Protein AF-A0A0Q7B3R2-F1 (afdb_monomer_lite)

Radius of gyration: 14.18 Å; chains: 1; bounding box: 29×35×34 Å

Structure (mmCIF, N/CA/C/O backbone):
data_AF-A0A0Q7B3R2-F1
#
_entry.id   AF-A0A0Q7B3R2-F1
#
loop_
_atom_site.group_PDB
_atom_site.id
_atom_site.type_symbol
_atom_site.label_atom_id
_atom_site.label_alt_id
_atom_site.label_comp_id
_atom_site.label_asym_id
_atom_site.label_entity_id
_atom_site.label_seq_id
_atom_site.pdbx_PDB_ins_code
_atom_site.Cartn_x
_atom_site.Cartn_y
_atom_site.Cartn_z
_atom_site.occupancy
_atom_site.B_iso_or_equiv
_atom_site.auth_seq_id
_atom_site.auth_comp_id
_atom_site.auth_asym_id
_atom_site.auth_atom_id
_atom_site.pdbx_PDB_model_num
ATOM 1 N N . MET A 1 1 ? -0.251 -16.343 5.837 1.00 58.09 1 MET A N 1
ATOM 2 C CA . MET A 1 1 ? -0.065 -14.942 5.411 1.00 58.09 1 MET A CA 1
ATOM 3 C C . MET A 1 1 ? -1.079 -14.544 4.341 1.00 58.09 1 MET A C 1
ATOM 5 O O . MET A 1 1 ? -2.087 -13.963 4.705 1.00 58.09 1 MET A O 1
ATOM 9 N N . VAL A 1 2 ? -0.902 -14.936 3.071 1.00 62.50 2 VAL A N 1
ATOM 10 C CA . VAL A 1 2 ? -1.794 -14.542 1.955 1.00 62.50 2 VAL A CA 1
ATOM 11 C C . VAL A 1 2 ? -3.266 -14.918 2.194 1.00 62.50 2 VAL A C 1
ATOM 13 O O . VAL A 1 2 ? -4.163 -14.124 1.927 1.00 62.50 2 VAL A O 1
ATOM 16 N N . LYS A 1 3 ? -3.513 -16.084 2.805 1.00 70.25 3 LYS A N 1
ATOM 17 C CA . LYS A 1 3 ? -4.861 -16.526 3.191 1.00 70.25 3 LYS A CA 1
ATOM 18 C C . LYS A 1 3 ? -5.555 -15.573 4.179 1.00 70.25 3 LYS A C 1
ATOM 20 O O . LYS A 1 3 ? -6.733 -15.315 3.996 1.00 70.25 3 LYS A O 1
ATOM 25 N N . LEU A 1 4 ? -4.824 -15.020 5.156 1.00 78.44 4 LEU A N 1
ATOM 26 C CA . LEU A 1 4 ? -5.380 -14.140 6.194 1.00 78.44 4 LEU A CA 1
ATOM 27 C C . LEU A 1 4 ? -5.792 -12.782 5.613 1.00 78.44 4 LEU A C 1
ATOM 29 O O . LEU A 1 4 ? -6.919 -12.346 5.810 1.00 78.44 4 LEU A O 1
ATOM 33 N N . ILE A 1 5 ? -4.919 -12.169 4.807 1.00 80.12 5 ILE A N 1
ATOM 34 C CA . ILE A 1 5 ? -5.247 -10.932 4.079 1.00 80.12 5 ILE A CA 1
ATOM 35 C C . ILE A 1 5 ? -6.429 -11.172 3.124 1.00 80.12 5 ILE A C 1
ATOM 37 O O . ILE A 1 5 ? -7.349 -10.360 3.041 1.00 80.12 5 ILE A O 1
ATOM 41 N N . GLY A 1 6 ? -6.447 -12.322 2.441 1.00 78.50 6 GLY A N 1
ATOM 42 C CA . GLY A 1 6 ? -7.571 -12.724 1.597 1.00 78.50 6 GLY A CA 1
ATOM 43 C C . GLY A 1 6 ? -8.875 -12.973 2.370 1.00 78.50 6 GLY A C 1
ATOM 44 O O . GLY A 1 6 ? -9.948 -12.713 1.829 1.00 78.50 6 GLY A O 1
ATOM 45 N N . ASP A 1 7 ? -8.807 -13.467 3.610 1.00 85.69 7 ASP A N 1
ATOM 46 C CA . ASP A 1 7 ? -9.961 -13.635 4.503 1.00 85.69 7 ASP A CA 1
ATOM 47 C C . ASP A 1 7 ? -10.521 -12.266 4.928 1.00 85.69 7 ASP A C 1
ATOM 49 O O . ASP A 1 7 ? -11.720 -12.042 4.763 1.00 85.69 7 ASP A O 1
ATOM 53 N N . TRP A 1 8 ? -9.675 -11.327 5.374 1.00 88.00 8 TRP A N 1
ATOM 54 C CA . TRP A 1 8 ? -10.103 -9.962 5.725 1.00 88.00 8 TRP A CA 1
ATOM 55 C C . TRP A 1 8 ? -10.771 -9.241 4.553 1.00 88.00 8 TRP A C 1
ATOM 57 O O . TRP A 1 8 ? -11.805 -8.596 4.732 1.00 88.00 8 TRP A O 1
ATOM 67 N N . HIS A 1 9 ? -10.225 -9.394 3.343 1.00 86.31 9 HIS A N 1
ATOM 68 C CA . HIS A 1 9 ? -10.828 -8.815 2.147 1.00 86.31 9 HIS A CA 1
ATOM 69 C C . HIS A 1 9 ? -12.204 -9.418 1.841 1.00 86.31 9 HIS A C 1
ATOM 71 O O . HIS A 1 9 ? -13.163 -8.691 1.597 1.00 86.31 9 HIS A O 1
ATOM 77 N N . ARG A 1 10 ? -12.337 -10.750 1.913 1.00 85.50 10 ARG A N 1
ATOM 78 C CA . ARG A 1 10 ? -13.624 -11.439 1.698 1.00 85.50 10 ARG A CA 1
ATOM 79 C C . ARG A 1 10 ? -14.683 -11.071 2.733 1.00 85.50 10 ARG A C 1
ATOM 81 O O . ARG A 1 10 ? -15.865 -11.086 2.413 1.00 85.50 10 ARG A O 1
ATOM 88 N N . GLN A 1 11 ? -14.266 -10.760 3.955 1.00 87.62 11 GLN A N 1
ATOM 89 C CA . GLN A 1 11 ? -15.143 -10.297 5.029 1.00 87.62 11 GLN A CA 1
ATOM 90 C C . GLN A 1 11 ? -15.526 -8.815 4.891 1.00 87.62 11 GLN A C 1
ATOM 92 O O . GLN A 1 11 ? -16.339 -8.334 5.671 1.00 87.62 11 GLN A O 1
ATOM 97 N N . GLY A 1 12 ? -14.947 -8.087 3.930 1.00 86.31 12 GLY A N 1
ATOM 98 C CA . GLY A 1 12 ? -15.194 -6.659 3.741 1.00 86.31 12 GLY A CA 1
ATOM 99 C C . GLY A 1 12 ? -14.512 -5.758 4.772 1.00 86.31 12 GLY A C 1
ATOM 100 O O . GLY A 1 12 ? -14.778 -4.563 4.771 1.00 86.31 12 GLY A O 1
ATOM 101 N N . ARG A 1 13 ? -13.618 -6.296 5.620 1.00 88.06 13 ARG A N 1
ATOM 102 C CA . ARG A 1 13 ? -12.849 -5.497 6.595 1.00 88.06 13 ARG A CA 1
ATOM 103 C C . ARG A 1 13 ? -11.844 -4.575 5.910 1.00 88.06 13 ARG A C 1
ATOM 105 O O . ARG A 1 13 ? -11.513 -3.517 6.425 1.00 88.06 13 ARG A O 1
ATOM 112 N N . VAL A 1 14 ? -11.329 -4.998 4.753 1.00 90.00 14 VAL A N 1
ATOM 113 C CA . VAL A 1 14 ? -10.333 -4.246 3.982 1.00 90.00 14 VAL A CA 1
ATOM 114 C C . VAL A 1 14 ? -10.575 -4.354 2.490 1.00 90.00 14 VAL A C 1
ATOM 116 O O . VAL A 1 14 ? -11.020 -5.379 1.972 1.00 90.00 14 VAL A O 1
ATOM 119 N N . GLU A 1 15 ? -10.165 -3.322 1.771 1.00 90.94 15 GLU A N 1
ATOM 120 C CA . GLU A 1 15 ? -9.949 -3.385 0.334 1.00 90.94 15 GLU A CA 1
ATOM 121 C C . GLU A 1 15 ? -8.460 -3.625 0.066 1.00 90.94 15 GLU A C 1
ATOM 123 O O . GLU A 1 15 ? -7.616 -2.887 0.570 1.00 90.94 15 GLU A O 1
ATOM 128 N N . VAL A 1 16 ? -8.124 -4.658 -0.713 1.00 90.88 16 VAL A N 1
ATOM 129 C CA . VAL A 1 16 ? -6.729 -4.964 -1.064 1.00 90.88 16 VAL A CA 1
ATOM 130 C C . VAL A 1 16 ? -6.490 -4.618 -2.527 1.00 90.88 16 VAL A C 1
ATOM 132 O O . VAL A 1 16 ? -7.217 -5.075 -3.411 1.00 90.88 16 VAL A O 1
ATOM 135 N N . ARG A 1 17 ? -5.437 -3.835 -2.777 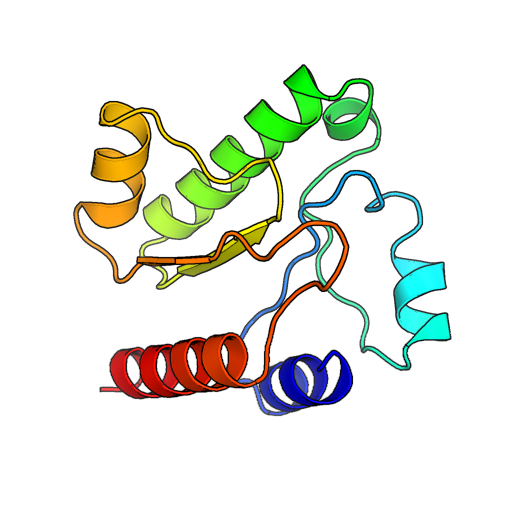1.00 91.88 17 ARG A N 1
ATOM 136 C CA . ARG A 1 17 ? -5.036 -3.380 -4.110 1.00 91.88 17 ARG A CA 1
ATOM 137 C C . ARG A 1 17 ? -3.618 -3.851 -4.441 1.00 91.88 17 ARG A C 1
ATOM 139 O O . ARG A 1 17 ? -2.701 -3.687 -3.640 1.00 91.88 17 ARG A O 1
ATOM 146 N N . TRP A 1 18 ? -3.413 -4.394 -5.637 1.00 91.31 18 TRP A N 1
ATOM 147 C CA . TRP A 1 18 ? -2.092 -4.673 -6.191 1.00 91.31 18 TRP A CA 1
ATOM 148 C C . TRP A 1 18 ? -1.423 -3.376 -6.636 1.00 91.31 18 TRP A C 1
ATOM 150 O O . TRP A 1 18 ? -1.809 -2.801 -7.653 1.00 91.31 18 TRP A O 1
ATOM 160 N N . ALA A 1 19 ? -0.381 -2.975 -5.910 1.00 90.25 19 ALA A N 1
ATOM 161 C CA . ALA A 1 19 ? 0.530 -1.890 -6.268 1.00 90.25 19 ALA A CA 1
ATOM 162 C C . ALA A 1 19 ? 1.963 -2.425 -6.459 1.00 90.25 19 ALA A C 1
ATOM 164 O O . ALA A 1 19 ? 2.908 -1.980 -5.818 1.00 90.25 19 ALA A O 1
ATOM 165 N N . THR A 1 20 ? 2.128 -3.441 -7.310 1.00 84.94 20 THR A N 1
ATOM 166 C CA . THR A 1 20 ? 3.405 -4.149 -7.507 1.00 84.94 20 THR A CA 1
ATOM 167 C C . THR A 1 20 ? 3.839 -4.139 -8.970 1.00 84.94 20 THR A C 1
ATOM 169 O O . THR A 1 20 ? 3.017 -4.035 -9.880 1.00 84.94 20 THR A O 1
ATOM 172 N N . THR A 1 21 ? 5.136 -4.324 -9.217 1.00 87.06 21 THR A N 1
ATOM 173 C CA . THR A 1 21 ? 5.674 -4.554 -10.568 1.00 87.06 21 THR A CA 1
ATOM 174 C C . THR A 1 21 ? 5.089 -5.803 -11.229 1.00 87.06 21 THR A C 1
ATOM 176 O O . THR A 1 21 ? 5.137 -5.947 -12.448 1.00 87.06 21 THR A O 1
ATOM 179 N N . TRP A 1 22 ? 4.468 -6.689 -10.447 1.00 86.38 22 TRP A N 1
ATOM 180 C CA . TRP A 1 22 ? 3.773 -7.878 -10.933 1.00 86.38 22 TRP A CA 1
ATOM 181 C C . TRP A 1 22 ? 2.307 -7.645 -11.314 1.00 86.38 22 TRP A C 1
ATOM 183 O O . TRP A 1 22 ? 1.635 -8.605 -11.684 1.00 86.38 22 TRP A O 1
ATOM 193 N N . CYS A 1 23 ? 1.792 -6.408 -11.272 1.00 86.19 23 CYS A N 1
ATOM 194 C CA . CYS A 1 23 ? 0.417 -6.091 -11.684 1.00 86.19 23 CYS A CA 1
ATOM 195 C C . CYS A 1 23 ? 0.004 -6.712 -13.037 1.00 86.19 23 CYS A C 1
ATOM 197 O O . CYS A 1 23 ? -1.103 -7.258 -13.106 1.00 86.19 23 CYS A O 1
ATOM 199 N N . PRO A 1 24 ? 0.862 -6.740 -14.084 1.00 84.94 24 PRO A N 1
ATOM 200 C CA . PRO A 1 24 ? 0.540 -7.418 -15.344 1.00 84.94 24 PRO A CA 1
ATOM 201 C C . PRO A 1 24 ? 0.263 -8.927 -15.210 1.00 84.94 24 PRO A C 1
ATOM 203 O O . PRO A 1 24 ? -0.474 -9.491 -16.015 1.00 84.94 24 PRO A O 1
ATOM 206 N N . TYR A 1 25 ? 0.809 -9.575 -14.178 1.00 86.69 25 TYR A N 1
ATOM 207 C CA . TYR A 1 25 ? 0.681 -11.010 -13.900 1.00 86.69 25 TYR A CA 1
ATOM 208 C C . TYR A 1 25 ? -0.233 -11.314 -12.705 1.00 86.69 25 TYR A C 1
ATOM 210 O O . TYR A 1 25 ? -0.338 -12.466 -12.285 1.00 86.69 25 TYR A O 1
ATOM 218 N N . ALA A 1 26 ? -0.924 -10.307 -12.159 1.00 88.38 26 ALA A N 1
ATOM 219 C CA . ALA A 1 26 ? -1.709 -10.444 -10.934 1.00 88.38 26 ALA A CA 1
ATOM 220 C C . ALA A 1 26 ? -2.746 -11.577 -10.998 1.00 88.38 26 ALA A C 1
ATOM 222 O O . ALA A 1 26 ? -2.970 -12.242 -9.996 1.00 88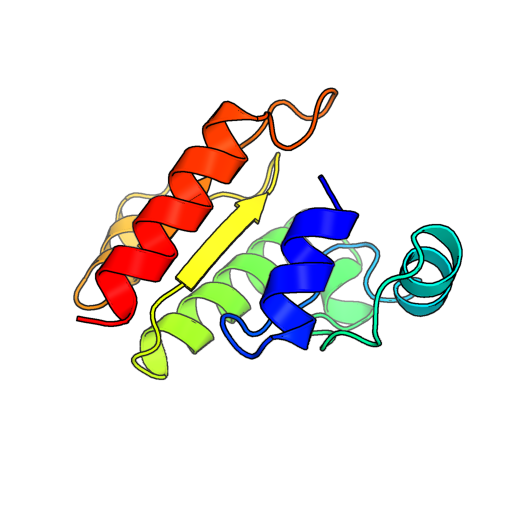.38 26 ALA A O 1
ATOM 223 N N . SER A 1 27 ? -3.331 -11.866 -12.168 1.00 88.94 27 SER A N 1
ATOM 224 C CA . SER A 1 27 ? -4.289 -12.977 -12.317 1.00 88.94 27 SER A CA 1
ATOM 225 C C . SER A 1 27 ? -3.659 -14.353 -12.082 1.00 88.94 27 SER A C 1
ATOM 227 O O . SER A 1 27 ? -4.303 -15.237 -11.523 1.00 88.94 27 SER A O 1
ATOM 229 N N . GLN A 1 28 ? -2.399 -14.540 -12.479 1.00 91.12 28 GLN A N 1
ATOM 230 C CA . GLN A 1 28 ? -1.674 -15.792 -12.263 1.00 91.12 28 GLN A CA 1
ATOM 231 C C . GLN A 1 28 ? -1.332 -15.966 -10.783 1.00 91.12 28 GLN A C 1
ATOM 233 O O . GLN A 1 28 ? -1.483 -17.057 -10.243 1.00 91.12 28 GLN A O 1
ATOM 238 N N . LEU A 1 29 ? -0.927 -14.880 -10.118 1.00 88.44 29 LEU A N 1
ATOM 239 C CA . LEU A 1 29 ? -0.639 -14.872 -8.683 1.00 88.44 29 LEU A CA 1
ATOM 240 C C . LEU A 1 29 ? -1.901 -15.102 -7.847 1.00 88.44 29 LEU A C 1
ATOM 242 O O . LEU A 1 29 ? -1.881 -15.884 -6.899 1.00 88.44 29 LEU A O 1
ATOM 246 N N . GLU A 1 30 ? -3.012 -14.469 -8.230 1.00 90.12 30 GLU A N 1
ATOM 247 C CA . GLU A 1 30 ? -4.316 -14.672 -7.600 1.00 90.12 30 GLU A CA 1
ATOM 248 C C . GLU A 1 30 ? -4.732 -16.146 -7.670 1.00 90.12 30 GLU A C 1
ATOM 250 O O . GLU A 1 30 ? -5.078 -16.737 -6.648 1.00 90.12 30 GLU A O 1
ATOM 255 N N . ALA A 1 31 ? -4.614 -16.766 -8.849 1.00 89.81 31 ALA A N 1
ATOM 256 C CA . ALA A 1 31 ? -4.909 -18.184 -9.035 1.00 89.81 31 ALA A CA 1
ATOM 257 C C . ALA A 1 31 ? -3.956 -19.092 -8.240 1.00 89.81 31 ALA A C 1
ATOM 259 O O . ALA A 1 31 ? -4.410 -20.021 -7.574 1.00 89.81 31 ALA A O 1
ATOM 260 N N . LEU A 1 32 ? -2.649 -18.808 -8.270 1.00 89.50 32 LEU A N 1
ATOM 261 C CA . LEU A 1 32 ? -1.628 -19.595 -7.574 1.00 89.50 32 LEU A CA 1
ATOM 262 C C . LEU A 1 32 ? -1.839 -19.607 -6.055 1.00 89.50 32 LEU A C 1
ATOM 264 O O . LEU A 1 32 ? -1.595 -20.622 -5.404 1.00 89.50 32 LEU A O 1
ATOM 268 N N . TRP A 1 33 ? -2.285 -18.487 -5.485 1.00 85.44 33 TRP A N 1
ATOM 269 C CA . TRP A 1 33 ? -2.455 -18.331 -4.040 1.00 85.44 33 TRP A CA 1
ATOM 270 C C . TRP A 1 33 ? -3.901 -18.446 -3.554 1.00 85.44 33 TRP A C 1
ATOM 272 O O . TRP A 1 33 ? -4.150 -18.290 -2.357 1.00 85.44 33 TRP A O 1
ATOM 282 N N . GLY A 1 34 ? -4.852 -18.731 -4.448 1.00 85.81 34 GLY A N 1
ATOM 283 C CA . GLY A 1 34 ? -6.273 -18.829 -4.105 1.00 85.81 34 GLY A CA 1
ATOM 284 C C . GLY A 1 34 ? -6.855 -17.513 -3.581 1.00 85.81 34 GLY A C 1
ATOM 285 O O . GLY A 1 34 ? -7.703 -17.521 -2.687 1.00 85.81 34 GLY A O 1
ATOM 286 N N . LEU A 1 35 ? -6.368 -16.381 -4.092 1.00 84.19 35 LEU A N 1
ATOM 287 C CA . LEU A 1 35 ? -6.886 -15.059 -3.759 1.00 84.19 35 LEU A CA 1
ATOM 288 C C . LEU A 1 35 ? -8.107 -14.713 -4.622 1.00 84.19 35 LEU A C 1
ATOM 290 O O . LEU A 1 35 ? -8.201 -15.151 -5.771 1.00 84.19 35 LEU A O 1
ATOM 294 N N . PRO A 1 36 ? -9.035 -13.887 -4.104 1.00 85.38 36 PRO A N 1
ATOM 295 C CA . PRO A 1 36 ? -10.036 -13.250 -4.948 1.00 85.38 36 PRO A CA 1
ATOM 296 C C . PRO A 1 36 ? -9.367 -12.301 -5.949 1.00 85.38 36 PRO A C 1
ATOM 298 O O . PRO A 1 36 ? -8.203 -11.929 -5.801 1.00 85.38 36 PRO A O 1
ATOM 301 N N . ARG A 1 37 ? -10.123 -11.875 -6.963 1.00 87.88 37 ARG A N 1
ATOM 302 C CA . ARG A 1 37 ? -9.655 -10.843 -7.889 1.00 87.88 37 ARG A CA 1
ATOM 303 C C . ARG A 1 37 ? -9.514 -9.520 -7.138 1.00 87.88 37 ARG A C 1
ATOM 305 O O . ARG A 1 37 ? -10.514 -8.981 -6.677 1.00 87.88 37 ARG A O 1
ATOM 312 N N . LEU A 1 38 ? -8.293 -9.006 -7.060 1.00 88.69 38 LEU A N 1
ATOM 313 C CA . LEU A 1 38 ? -7.975 -7.749 -6.392 1.00 88.69 38 LEU A CA 1
ATOM 314 C C . LEU A 1 38 ? -7.874 -6.605 -7.407 1.00 88.69 38 LEU A C 1
ATOM 316 O O . LEU A 1 38 ? -7.632 -6.815 -8.603 1.00 88.69 38 LEU A O 1
ATOM 320 N N . GLU A 1 39 ? -8.045 -5.373 -6.943 1.00 90.06 39 GLU A N 1
ATOM 321 C CA . GLU A 1 39 ? -7.848 -4.202 -7.796 1.00 90.06 39 GLU A CA 1
ATOM 322 C C . GLU A 1 39 ? -6.375 -4.089 -8.213 1.00 90.06 39 GLU A C 1
ATOM 324 O O . GLU A 1 39 ? -5.478 -4.388 -7.431 1.00 90.06 39 GLU A O 1
ATOM 329 N N . ARG A 1 40 ? -6.106 -3.673 -9.453 1.00 91.81 40 ARG A N 1
ATOM 330 C CA . ARG A 1 40 ? -4.748 -3.407 -9.953 1.00 91.81 40 ARG A CA 1
ATOM 331 C C . ARG A 1 40 ? -4.595 -1.901 -10.108 1.00 91.81 40 ARG A C 1
ATOM 333 O O . ARG A 1 40 ? -5.336 -1.311 -10.886 1.00 91.81 40 ARG A O 1
ATOM 340 N N . THR A 1 41 ? -3.648 -1.294 -9.400 1.00 91.69 41 THR A N 1
ATOM 341 C CA . THR A 1 41 ? -3.482 0.172 -9.384 1.00 91.69 41 THR A CA 1
ATOM 342 C C . THR A 1 41 ? -2.355 0.668 -10.280 1.00 91.69 41 THR A C 1
ATOM 344 O O . THR A 1 41 ? -2.253 1.869 -10.524 1.00 91.69 41 THR A O 1
ATOM 347 N N . LEU A 1 42 ? -1.523 -0.248 -10.790 1.00 91.06 42 LEU A N 1
ATOM 348 C CA . LEU A 1 42 ? -0.398 0.056 -11.672 1.00 91.06 42 LEU A CA 1
ATOM 349 C C . LEU A 1 42 ? -0.599 -0.570 -13.055 1.00 91.06 42 LEU A C 1
ATOM 351 O O . LEU A 1 42 ? -0.992 -1.734 -13.177 1.00 91.06 42 LEU A O 1
ATOM 355 N N . SER A 1 43 ? -0.293 0.204 -14.093 1.00 87.44 43 SER A N 1
ATOM 356 C CA . SER A 1 43 ? -0.263 -0.240 -15.487 1.00 87.44 43 SER A CA 1
ATOM 357 C C . SER A 1 43 ? 1.100 -0.826 -15.874 1.00 87.44 43 SER A C 1
ATOM 359 O O . SER A 1 43 ? 2.082 -0.692 -15.148 1.00 87.44 43 SER A O 1
ATOM 361 N N . ALA A 1 44 ? 1.192 -1.431 -17.063 1.00 85.19 44 ALA A N 1
ATOM 362 C CA . ALA A 1 44 ? 2.471 -1.883 -17.619 1.00 85.19 44 ALA A CA 1
ATOM 363 C C . ALA A 1 44 ? 3.485 -0.733 -17.791 1.00 85.19 44 ALA A C 1
ATOM 365 O O . ALA A 1 44 ? 4.682 -0.945 -17.624 1.00 85.19 44 ALA A O 1
ATOM 366 N N . ALA A 1 45 ? 3.009 0.481 -18.092 1.00 86.19 45 ALA A N 1
ATOM 367 C CA . ALA A 1 45 ? 3.861 1.660 -18.220 1.00 86.19 45 ALA A CA 1
ATOM 368 C C . ALA A 1 45 ? 4.399 2.126 -16.859 1.00 86.19 45 ALA A C 1
ATOM 370 O O . ALA A 1 45 ? 5.567 2.491 -16.762 1.00 86.19 45 ALA A O 1
ATOM 371 N N . ASP A 1 46 ? 3.578 2.049 -15.806 1.00 88.75 46 ASP A N 1
ATOM 372 C CA . ASP A 1 46 ? 3.994 2.396 -14.441 1.00 88.75 46 ASP A CA 1
ATOM 373 C C . ASP A 1 46 ? 5.106 1.476 -13.922 1.00 88.75 46 ASP A C 1
ATOM 375 O O . ASP A 1 46 ? 5.872 1.878 -13.057 1.00 88.75 46 ASP A O 1
ATOM 379 N N . VAL A 1 47 ? 5.200 0.244 -14.432 1.00 88.12 47 VAL A N 1
ATOM 380 C CA . VAL A 1 47 ? 6.153 -0.771 -13.951 1.00 88.12 47 VAL A CA 1
ATOM 381 C C . VAL A 1 47 ? 7.302 -1.033 -14.927 1.00 88.12 47 VAL A C 1
ATOM 383 O O . VAL A 1 47 ? 8.020 -2.022 -14.784 1.00 88.12 47 VAL A O 1
ATOM 386 N N . ALA A 1 48 ? 7.487 -0.157 -15.919 1.00 87.25 48 ALA A N 1
ATOM 387 C CA . ALA A 1 48 ? 8.516 -0.310 -16.945 1.00 87.25 48 ALA A CA 1
ATOM 388 C C . ALA A 1 48 ? 9.943 -0.253 -16.368 1.00 87.25 48 ALA A C 1
ATOM 390 O O . ALA A 1 48 ? 10.845 -0.921 -16.872 1.00 87.25 48 ALA A O 1
ATOM 391 N N . THR A 1 49 ? 10.154 0.526 -15.303 1.00 88.69 49 THR A N 1
ATOM 392 C CA . THR A 1 49 ? 11.425 0.617 -14.572 1.00 88.69 49 THR A CA 1
ATOM 393 C C . THR A 1 49 ? 11.181 0.613 -13.065 1.00 88.69 49 THR A C 1
ATOM 395 O O . THR A 1 49 ? 10.079 0.894 -12.600 1.00 88.69 49 THR A O 1
ATOM 398 N N . ARG A 1 50 ? 12.224 0.339 -12.269 1.00 85.69 50 ARG A N 1
ATOM 399 C CA . ARG A 1 50 ? 12.121 0.417 -10.802 1.00 85.69 50 ARG A CA 1
ATOM 400 C C . ARG A 1 50 ? 11.749 1.823 -10.328 1.00 85.69 50 ARG A C 1
ATOM 402 O O . ARG A 1 50 ? 10.896 1.963 -9.466 1.00 85.69 50 ARG A O 1
ATOM 409 N N . GLU A 1 51 ? 12.353 2.849 -10.919 1.00 87.06 51 GLU A N 1
ATOM 410 C CA . GLU A 1 51 ? 12.095 4.249 -10.568 1.00 87.06 51 GLU A CA 1
ATOM 411 C C . GLU A 1 51 ? 10.643 4.655 -10.854 1.00 87.06 51 GLU A C 1
ATOM 413 O O . GLU A 1 51 ? 9.967 5.202 -9.982 1.00 87.06 51 GLU A O 1
ATOM 418 N N . THR A 1 52 ? 10.137 4.319 -12.045 1.00 90.31 52 THR A N 1
ATOM 419 C CA . THR A 1 52 ? 8.738 4.590 -12.411 1.00 90.31 52 THR A CA 1
ATOM 420 C C . THR A 1 52 ? 7.768 3.817 -11.521 1.00 90.31 52 THR A C 1
ATOM 422 O O . THR A 1 52 ? 6.783 4.397 -11.063 1.00 90.31 52 THR A O 1
ATOM 425 N N . ALA A 1 53 ? 8.098 2.571 -11.163 1.00 89.62 53 ALA A N 1
ATOM 426 C CA . ALA A 1 53 ? 7.294 1.767 -10.251 1.00 89.62 53 ALA A CA 1
ATOM 427 C C . ALA A 1 53 ? 7.238 2.376 -8.846 1.00 89.62 53 ALA A C 1
ATOM 429 O O . ALA A 1 53 ? 6.152 2.508 -8.287 1.00 89.62 53 ALA A O 1
ATOM 430 N N . THR A 1 54 ? 8.376 2.788 -8.279 1.00 90.94 54 THR A N 1
ATOM 431 C CA . THR A 1 54 ? 8.424 3.433 -6.959 1.00 90.94 54 THR A CA 1
ATOM 432 C C . THR A 1 54 ? 7.614 4.728 -6.950 1.00 90.94 54 THR A C 1
ATOM 434 O O . THR A 1 54 ? 6.774 4.920 -6.069 1.00 90.94 54 THR A O 1
ATOM 437 N N . ALA A 1 55 ? 7.791 5.586 -7.959 1.00 91.19 55 ALA A N 1
ATOM 438 C CA . ALA A 1 55 ? 7.018 6.819 -8.082 1.00 91.19 55 ALA A CA 1
ATOM 439 C C . ALA A 1 55 ? 5.508 6.543 -8.205 1.00 91.19 55 ALA A C 1
ATOM 441 O O . ALA A 1 55 ? 4.688 7.221 -7.580 1.00 91.19 55 ALA A O 1
ATOM 442 N N . ALA A 1 56 ? 5.125 5.516 -8.967 1.00 93.00 56 ALA A N 1
ATOM 443 C CA . ALA A 1 56 ? 3.730 5.139 -9.134 1.00 93.00 56 ALA A CA 1
ATOM 444 C C . ALA A 1 56 ? 3.118 4.555 -7.847 1.00 93.00 56 ALA A C 1
ATOM 446 O O . ALA A 1 56 ? 1.991 4.914 -7.507 1.00 93.00 56 ALA A O 1
ATOM 447 N N . LYS A 1 57 ? 3.858 3.738 -7.084 1.00 94.19 57 LYS A N 1
ATOM 448 C CA . LYS A 1 57 ? 3.429 3.241 -5.763 1.00 94.19 57 LYS A CA 1
ATOM 449 C C . LYS A 1 57 ? 3.143 4.397 -4.796 1.00 94.19 57 LYS A C 1
ATOM 451 O O . LYS A 1 57 ? 2.066 4.443 -4.205 1.00 94.19 57 LYS A O 1
ATOM 456 N N . VAL A 1 58 ? 4.049 5.379 -4.709 1.00 94.25 58 VAL A N 1
ATOM 457 C CA . VAL A 1 58 ? 3.849 6.592 -3.892 1.00 94.25 58 VAL A CA 1
ATOM 458 C C . VAL A 1 58 ? 2.614 7.371 -4.351 1.00 94.25 58 VAL A C 1
ATOM 460 O O . VAL A 1 58 ? 1.802 7.784 -3.525 1.00 94.25 58 VAL A O 1
ATOM 463 N N . ARG A 1 59 ? 2.431 7.552 -5.666 1.00 94.38 59 ARG A N 1
ATOM 464 C CA . ARG A 1 59 ? 1.258 8.238 -6.232 1.00 94.38 59 ARG A CA 1
ATOM 465 C C . ARG A 1 59 ? -0.053 7.551 -5.841 1.00 94.38 59 ARG A C 1
ATOM 467 O O . ARG A 1 59 ? -1.002 8.240 -5.481 1.00 94.38 59 ARG A O 1
ATOM 474 N N . VAL A 1 60 ? -0.104 6.219 -5.892 1.00 93.75 60 VAL A N 1
ATOM 475 C CA . VAL A 1 60 ? -1.274 5.434 -5.467 1.00 93.75 60 VAL A CA 1
ATOM 476 C C . VAL A 1 60 ? -1.536 5.614 -3.973 1.00 93.75 60 VAL A C 1
ATOM 478 O O . VAL A 1 60 ? -2.668 5.888 -3.587 1.00 93.75 60 VAL A O 1
ATOM 481 N N . ALA A 1 61 ? -0.498 5.520 -3.141 1.00 93.69 61 ALA A N 1
ATOM 482 C CA . ALA A 1 61 ? -0.615 5.699 -1.697 1.00 93.69 61 ALA A CA 1
ATOM 483 C C . ALA A 1 61 ? -1.153 7.093 -1.324 1.00 93.69 61 ALA A C 1
ATOM 485 O O . ALA A 1 61 ? -2.082 7.226 -0.528 1.00 93.69 61 ALA A O 1
ATOM 486 N N . LEU A 1 62 ? -0.622 8.142 -1.958 1.00 92.88 62 LEU A N 1
ATOM 487 C CA . LEU A 1 62 ? -1.088 9.514 -1.757 1.00 92.88 62 LEU A CA 1
ATOM 488 C C . LEU A 1 62 ? -2.536 9.718 -2.222 1.00 92.88 62 LEU A C 1
ATOM 490 O O . LEU A 1 62 ? -3.257 10.487 -1.593 1.00 92.88 62 LEU A O 1
ATOM 494 N N . ALA A 1 63 ? -2.971 9.042 -3.289 1.00 92.44 63 ALA A N 1
ATOM 495 C CA . ALA A 1 63 ? -4.358 9.109 -3.747 1.00 92.44 63 ALA A CA 1
ATOM 496 C C . ALA A 1 63 ? -5.328 8.514 -2.712 1.00 92.44 63 ALA A C 1
ATOM 498 O O . ALA A 1 63 ? -6.332 9.147 -2.403 1.00 92.44 63 ALA A O 1
ATOM 499 N N . VAL A 1 64 ? -4.992 7.368 -2.103 1.00 91.81 64 VAL A N 1
ATOM 500 C CA . VAL A 1 64 ? -5.811 6.749 -1.039 1.00 91.81 64 VAL A CA 1
ATOM 501 C C . VAL A 1 64 ? -5.941 7.673 0.175 1.00 91.81 64 VAL A C 1
ATOM 503 O O . VAL A 1 64 ? -7.037 7.864 0.701 1.00 91.81 64 VAL A O 1
ATOM 506 N N . VAL A 1 65 ? -4.839 8.296 0.598 1.00 91.19 65 VAL A N 1
ATOM 507 C CA . VAL A 1 65 ? -4.867 9.258 1.710 1.00 91.19 65 VAL A CA 1
ATOM 508 C C . VAL A 1 65 ? -5.687 10.501 1.345 1.00 91.19 65 VAL A C 1
ATOM 510 O O . VAL A 1 65 ? -6.455 10.990 2.171 1.00 91.19 65 VAL A O 1
ATOM 513 N N . ALA A 1 66 ? -5.583 10.991 0.105 1.00 90.75 66 ALA A N 1
ATOM 514 C CA . ALA A 1 66 ? -6.370 12.128 -0.379 1.00 90.75 66 ALA A CA 1
ATOM 515 C C . ALA A 1 66 ? -7.879 11.829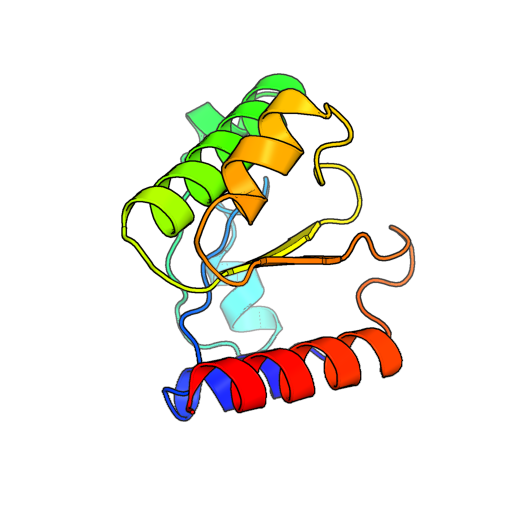 -0.473 1.00 90.75 66 ALA A C 1
ATOM 517 O O . ALA A 1 66 ? -8.686 12.744 -0.325 1.00 90.75 66 ALA A O 1
ATOM 518 N N . GLU A 1 67 ? -8.268 10.565 -0.662 1.00 91.25 67 GLU A N 1
ATOM 519 C CA . GLU A 1 67 ? -9.659 10.097 -0.554 1.00 91.25 67 GLU A CA 1
ATOM 520 C C . GLU A 1 67 ? -10.174 10.078 0.900 1.00 91.25 67 GLU A C 1
ATOM 522 O O . GLU A 1 67 ? -11.351 9.803 1.130 1.00 91.25 67 GLU A O 1
ATOM 527 N N . GLY A 1 68 ? -9.319 10.361 1.891 1.00 90.25 68 GLY A N 1
ATOM 528 C CA . GLY A 1 68 ? -9.682 10.357 3.308 1.00 90.25 68 GLY A CA 1
ATOM 529 C C . GLY A 1 68 ? -9.791 8.955 3.907 1.00 90.25 68 GLY A C 1
ATOM 530 O O . GLY A 1 68 ? -10.497 8.765 4.895 1.00 90.25 68 GLY A O 1
ATOM 531 N N . ARG A 1 69 ? -9.131 7.956 3.308 1.00 90.25 69 ARG A N 1
ATOM 532 C CA . ARG A 1 69 ? -9.236 6.548 3.711 1.00 90.25 69 ARG A CA 1
ATOM 533 C C . ARG A 1 69 ? -7.993 6.081 4.454 1.00 90.25 69 ARG A C 1
ATOM 535 O O . ARG A 1 69 ? -6.876 6.281 3.975 1.00 90.25 69 ARG A O 1
ATOM 542 N N . ALA A 1 70 ? -8.193 5.420 5.595 1.00 92.88 70 ALA A N 1
ATOM 543 C CA . ALA A 1 70 ? -7.112 4.760 6.317 1.00 92.88 70 ALA A CA 1
ATOM 544 C C . ALA A 1 70 ? -6.375 3.772 5.404 1.00 92.88 70 ALA A C 1
ATOM 546 O O . ALA A 1 70 ? -6.997 3.067 4.605 1.00 92.88 70 ALA A O 1
ATOM 547 N N . MET A 1 71 ? -5.047 3.734 5.507 1.00 94.31 71 MET A N 1
ATOM 548 C CA . MET A 1 71 ? -4.214 2.963 4.588 1.00 94.31 71 MET A CA 1
ATOM 549 C C . MET A 1 71 ? -3.169 2.137 5.331 1.00 94.31 71 MET A C 1
ATOM 551 O O . MET A 1 71 ? -2.451 2.637 6.190 1.00 94.31 71 MET A O 1
ATOM 555 N N . CYS A 1 72 ? -3.021 0.879 4.924 1.00 94.50 72 CYS A N 1
ATOM 556 C CA . CYS A 1 72 ? -1.840 0.082 5.219 1.00 94.50 72 CYS A CA 1
ATOM 557 C C . CYS A 1 72 ? -1.058 -0.139 3.921 1.00 94.50 72 CYS A C 1
ATOM 559 O O . CYS A 1 72 ? -1.585 -0.727 2.977 1.00 94.50 72 CYS A O 1
ATOM 561 N N . TRP A 1 73 ? 0.200 0.298 3.876 1.00 94.94 73 TRP A N 1
ATOM 562 C CA . TRP A 1 73 ? 1.106 0.034 2.763 1.00 94.94 73 TRP A CA 1
ATOM 563 C C . TRP A 1 73 ? 2.232 -0.889 3.221 1.00 94.94 73 TRP A C 1
ATOM 565 O O . TRP A 1 73 ? 3.009 -0.561 4.119 1.00 94.94 73 TRP A O 1
ATOM 575 N N . THR A 1 74 ? 2.310 -2.056 2.583 1.00 93.81 74 THR A N 1
ATOM 576 C CA . THR A 1 74 ? 3.432 -2.979 2.719 1.00 93.81 74 T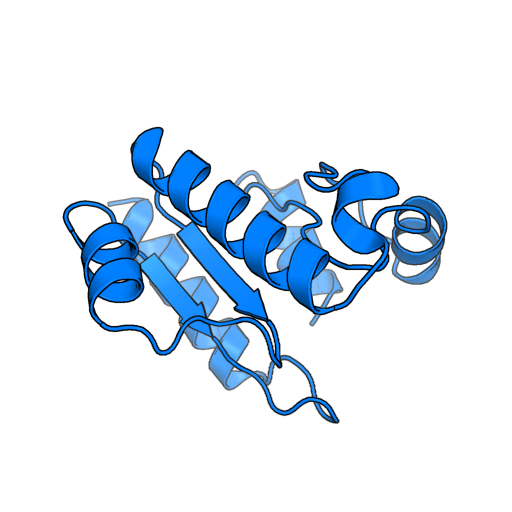HR A CA 1
ATOM 577 C C . THR A 1 74 ? 4.220 -3.077 1.423 1.00 93.81 74 THR A C 1
ATOM 579 O O . THR A 1 74 ? 3.639 -3.273 0.356 1.00 93.81 74 THR A O 1
ATOM 582 N N . ASP A 1 75 ? 5.536 -2.923 1.528 1.00 92.12 75 ASP A N 1
ATOM 583 C CA . ASP A 1 75 ? 6.470 -3.066 0.416 1.00 92.12 75 ASP A CA 1
ATOM 584 C C . ASP A 1 75 ? 7.884 -3.249 0.970 1.00 92.12 75 ASP A C 1
ATOM 586 O O . ASP A 1 75 ? 8.253 -2.572 1.923 1.00 92.12 75 ASP A O 1
ATOM 590 N N . ASP A 1 76 ? 8.670 -4.172 0.435 1.00 88.44 76 ASP A N 1
ATOM 591 C CA . ASP A 1 76 ? 10.006 -4.460 0.961 1.00 88.44 76 ASP A CA 1
ATOM 592 C C . ASP A 1 76 ? 11.043 -3.395 0.581 1.00 88.44 76 ASP A C 1
ATOM 594 O O . ASP A 1 76 ? 12.059 -3.264 1.268 1.00 88.44 76 ASP A O 1
ATOM 598 N N . ASP A 1 77 ? 10.798 -2.625 -0.484 1.00 88.06 77 ASP A N 1
ATOM 599 C CA . ASP A 1 77 ? 11.799 -1.715 -1.041 1.00 88.06 77 ASP A CA 1
ATOM 600 C C . ASP A 1 77 ? 11.298 -0.313 -1.413 1.00 88.06 77 ASP A C 1
ATOM 602 O O . ASP A 1 77 ? 12.118 0.588 -1.592 1.00 88.06 77 ASP A O 1
ATOM 606 N N . ALA A 1 78 ? 9.984 -0.106 -1.520 1.00 87.88 78 ALA A N 1
ATOM 607 C CA . ALA A 1 78 ? 9.410 1.152 -1.998 1.00 87.88 78 ALA A CA 1
ATOM 608 C C . ALA A 1 78 ? 8.726 2.001 -0.918 1.00 87.88 78 ALA A C 1
ATOM 610 O O . ALA A 1 78 ? 8.168 3.050 -1.249 1.00 87.88 78 ALA A O 1
ATOM 611 N N . ILE A 1 79 ? 8.766 1.589 0.355 1.00 90.50 79 ILE A N 1
ATOM 612 C CA . ILE A 1 79 ? 8.282 2.431 1.458 1.00 90.50 79 ILE A CA 1
ATOM 613 C C . ILE A 1 79 ? 9.142 3.706 1.522 1.00 90.50 79 ILE A C 1
ATOM 615 O O . ILE A 1 79 ? 10.368 3.611 1.620 1.00 90.50 79 ILE A O 1
ATOM 619 N N . PRO A 1 80 ? 8.535 4.906 1.453 1.00 90.25 80 PRO A N 1
ATOM 620 C CA . PRO A 1 80 ? 9.278 6.150 1.343 1.00 90.25 80 PRO A CA 1
ATOM 621 C C . PRO A 1 80 ? 10.032 6.463 2.634 1.00 90.25 80 PRO A C 1
ATOM 623 O O . PRO A 1 80 ? 9.504 6.318 3.734 1.00 90.25 80 PRO A O 1
ATOM 626 N N . THR A 1 81 ? 11.255 6.967 2.486 1.00 89.44 81 THR A N 1
ATOM 627 C CA . THR A 1 81 ? 12.061 7.518 3.588 1.00 89.44 81 THR A CA 1
ATOM 628 C C . THR A 1 81 ? 12.120 9.044 3.566 1.00 89.44 81 THR A C 1
ATOM 630 O O . THR A 1 81 ? 12.684 9.647 4.474 1.00 89.44 81 THR A O 1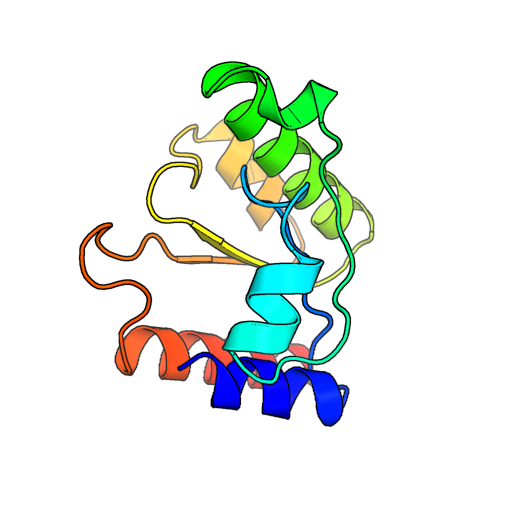
ATOM 633 N N . ASP A 1 82 ? 11.574 9.670 2.520 1.00 91.56 82 ASP A N 1
ATOM 634 C CA . ASP A 1 82 ? 11.500 11.123 2.384 1.00 91.56 82 ASP A CA 1
ATOM 635 C C . ASP A 1 82 ? 10.533 11.703 3.438 1.00 91.56 82 ASP A C 1
ATOM 637 O O . ASP A 1 82 ? 9.344 11.354 3.426 1.00 91.56 82 ASP A O 1
ATOM 641 N N . PRO A 1 83 ? 11.004 12.589 4.339 1.00 91.00 83 PRO A N 1
ATOM 642 C CA . PRO A 1 83 ? 10.168 13.199 5.369 1.00 91.00 83 PRO A CA 1
ATOM 643 C C . PRO A 1 83 ? 8.957 13.965 4.824 1.00 91.00 83 PRO A C 1
ATOM 645 O O . PRO A 1 83 ? 7.919 13.998 5.487 1.00 91.00 83 PRO A O 1
ATOM 648 N N . GLU A 1 84 ? 9.052 14.574 3.639 1.00 92.81 84 GLU A N 1
ATOM 649 C CA . GLU A 1 84 ? 7.941 15.313 3.034 1.00 92.81 84 GLU A CA 1
ATOM 650 C C . GLU A 1 84 ? 6.824 14.354 2.607 1.00 92.81 84 GLU A C 1
ATOM 652 O O . GLU A 1 84 ? 5.647 14.577 2.905 1.00 92.81 84 GLU A O 1
ATOM 657 N N . ILE A 1 85 ? 7.188 13.237 1.974 1.00 92.00 85 ILE A N 1
ATOM 658 C CA . ILE A 1 85 ? 6.231 12.203 1.563 1.00 92.00 85 ILE A CA 1
ATOM 659 C C . ILE A 1 85 ?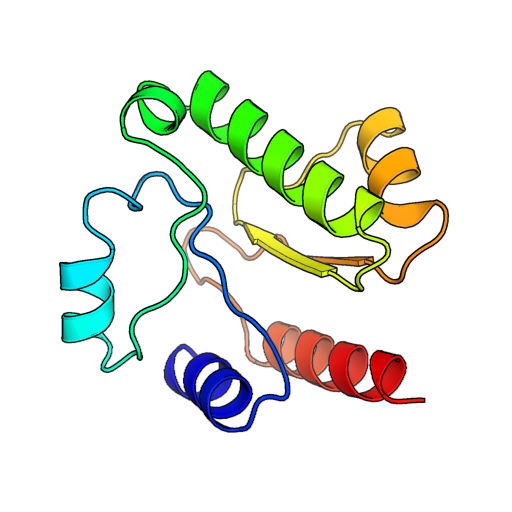 5.598 11.551 2.794 1.00 92.00 85 ILE A C 1
ATOM 661 O O . ILE A 1 85 ? 4.377 11.397 2.841 1.00 92.00 85 ILE A O 1
ATOM 665 N N . LEU A 1 86 ? 6.401 11.211 3.806 1.00 91.94 86 LEU A N 1
ATOM 666 C CA . LEU A 1 86 ? 5.907 10.641 5.062 1.00 91.94 86 LEU A CA 1
ATOM 667 C C . LEU A 1 86 ? 4.921 11.581 5.759 1.00 91.94 86 LEU A C 1
ATOM 669 O O . LEU A 1 86 ? 3.831 11.152 6.136 1.00 91.94 86 LEU A O 1
ATOM 673 N N . SER A 1 87 ? 5.255 12.872 5.841 1.00 91.56 87 SER A N 1
ATOM 674 C CA . SER A 1 87 ? 4.373 13.889 6.420 1.00 91.56 87 SER A CA 1
ATOM 675 C C . SER A 1 87 ? 3.043 13.955 5.678 1.00 91.56 87 SER A C 1
ATOM 677 O O . SER A 1 87 ? 1.992 13.987 6.308 1.00 91.56 87 SER A O 1
ATOM 679 N N . ARG A 1 88 ? 3.062 13.909 4.340 1.00 90.88 88 ARG A N 1
ATOM 680 C CA . ARG A 1 88 ? 1.839 13.905 3.524 1.00 90.88 88 ARG A CA 1
ATOM 681 C C . ARG A 1 88 ? 0.994 12.648 3.725 1.00 90.88 88 ARG A C 1
ATOM 683 O O . ARG A 1 88 ? -0.226 12.754 3.764 1.00 90.88 88 ARG A O 1
ATOM 690 N N . LEU A 1 89 ? 1.621 11.481 3.862 1.00 90.62 89 LEU A N 1
ATOM 691 C CA . LEU A 1 89 ? 0.918 10.215 4.094 1.00 90.62 89 LEU A CA 1
ATOM 692 C C . LEU A 1 89 ? 0.285 10.137 5.489 1.00 90.62 89 LEU A C 1
ATOM 694 O O . LEU A 1 89 ? -0.730 9.468 5.652 1.00 90.62 89 LEU A O 1
ATOM 698 N N . GLN A 1 90 ? 0.878 10.802 6.482 1.00 87.62 90 GLN A N 1
ATOM 699 C CA . GLN A 1 90 ? 0.485 10.713 7.894 1.00 87.62 90 GLN A CA 1
ATOM 700 C C . GLN A 1 90 ? -0.235 11.969 8.412 1.00 87.62 90 GLN A C 1
ATOM 702 O O . GLN A 1 90 ? -0.541 12.054 9.598 1.00 87.62 90 GLN A O 1
ATOM 707 N N . ALA A 1 91 ? -0.512 12.950 7.547 1.00 80.94 91 ALA A N 1
ATOM 708 C CA . ALA A 1 91 ? -0.974 14.277 7.958 1.00 80.94 91 ALA A CA 1
ATOM 709 C C . ALA A 1 91 ? -2.338 14.290 8.664 1.00 80.94 91 ALA A C 1
ATOM 711 O O . ALA A 1 91 ? -2.585 15.155 9.503 1.00 80.94 91 ALA A O 1
ATOM 712 N N . SER A 1 92 ? -3.272 13.418 8.274 1.00 75.94 92 SER A N 1
ATOM 713 C CA . SER A 1 92 ? -4.669 13.538 8.736 1.00 75.94 92 SER A CA 1
ATOM 714 C C . SER A 1 92 ? -5.434 12.226 8.831 1.00 75.94 92 SER A C 1
ATOM 716 O O . SER A 1 92 ? -6.529 12.207 9.381 1.00 75.94 92 SER A O 1
ATOM 718 N N . ILE A 1 93 ? -4.878 11.141 8.300 1.00 88.06 93 ILE A N 1
ATOM 719 C CA . ILE A 1 93 ? -5.555 9.856 8.179 1.00 88.06 93 ILE A CA 1
ATOM 720 C C . ILE A 1 93 ? -4.633 8.768 8.739 1.00 88.06 93 ILE A C 1
ATOM 722 O O . ILE A 1 93 ? -3.423 8.830 8.494 1.00 88.06 93 ILE A O 1
ATOM 726 N N . PRO A 1 94 ? -5.159 7.776 9.483 1.00 91.62 94 PRO A N 1
ATOM 727 C CA . PRO A 1 94 ? -4.360 6.659 9.966 1.00 91.62 94 PRO A CA 1
ATOM 728 C C . PRO A 1 94 ? -3.631 5.950 8.820 1.00 91.62 94 PRO A C 1
ATOM 730 O O . PRO A 1 94 ? -4.237 5.544 7.826 1.00 91.62 94 PRO A O 1
ATOM 733 N N . CYS A 1 95 ? -2.315 5.806 8.968 1.00 93.94 95 CYS A N 1
ATOM 734 C CA . CYS A 1 95 ? -1.456 5.246 7.937 1.00 93.94 95 CYS A CA 1
ATOM 735 C C . CYS A 1 95 ? -0.412 4.313 8.562 1.00 93.94 95 CYS A C 1
ATOM 737 O O . CYS A 1 95 ? 0.411 4.745 9.374 1.00 93.94 95 CYS A O 1
ATOM 739 N N . LEU A 1 96 ? -0.447 3.032 8.193 1.00 94.75 96 LEU A N 1
ATOM 740 C CA . LEU A 1 96 ? 0.506 2.014 8.631 1.00 94.75 96 LEU A CA 1
ATOM 741 C C . LEU A 1 96 ? 1.463 1.670 7.486 1.00 94.75 96 LEU A C 1
ATOM 743 O O . LEU A 1 96 ? 1.040 1.188 6.438 1.00 94.75 96 LEU A O 1
ATOM 747 N N . LEU A 1 97 ? 2.760 1.891 7.699 1.00 95.00 97 LEU A N 1
ATOM 748 C CA . LEU A 1 97 ? 3.815 1.559 6.739 1.00 95.00 97 LEU A CA 1
ATOM 749 C C . LEU A 1 97 ? 4.629 0.372 7.264 1.00 95.00 97 LEU A C 1
ATOM 751 O O . LEU A 1 97 ? 5.140 0.417 8.388 1.00 95.00 97 LEU A O 1
ATOM 755 N N . ILE A 1 98 ? 4.748 -0.689 6.465 1.00 94.50 98 ILE A N 1
ATOM 756 C CA . ILE A 1 98 ? 5.486 -1.906 6.827 1.00 94.50 98 ILE A CA 1
ATOM 757 C C . ILE A 1 98 ? 6.472 -2.256 5.716 1.00 94.50 98 ILE A C 1
ATOM 759 O O . ILE A 1 98 ? 6.066 -2.598 4.607 1.00 94.50 98 ILE A O 1
ATOM 763 N N . ALA A 1 99 ? 7.763 -2.229 6.046 1.00 94.38 99 ALA A N 1
ATOM 764 C CA . ALA A 1 99 ? 8.841 -2.667 5.167 1.00 94.38 99 ALA A CA 1
ATOM 765 C C . ALA A 1 99 ? 9.385 -4.032 5.623 1.00 94.38 99 ALA A C 1
ATOM 767 O O . ALA A 1 99 ? 10.316 -4.074 6.434 1.00 94.38 99 ALA A O 1
ATOM 768 N N . PRO A 1 100 ? 8.784 -5.158 5.191 1.00 91.31 100 PRO A N 1
ATOM 769 C CA . PRO A 1 100 ? 9.282 -6.472 5.566 1.00 91.31 100 PRO A CA 1
ATOM 770 C C . PRO A 1 100 ? 10.642 -6.760 4.909 1.00 91.31 100 PRO A C 1
ATOM 772 O O . PRO A 1 100 ? 10.929 -6.245 3.828 1.00 91.31 100 PRO A O 1
ATOM 775 N N . PRO A 1 101 ? 11.475 -7.647 5.484 1.00 90.19 101 PRO A N 1
ATOM 776 C CA . PRO A 1 101 ? 12.686 -8.105 4.812 1.00 90.19 101 PRO A CA 1
ATOM 777 C C . PRO A 1 101 ? 12.352 -8.786 3.476 1.00 90.19 101 PRO A C 1
ATOM 779 O O . PRO A 1 101 ? 11.547 -9.722 3.441 1.00 90.19 101 PRO A O 1
ATOM 782 N N . ALA A 1 102 ? 13.030 -8.382 2.397 1.00 86.19 102 ALA A N 1
ATOM 783 C CA . ALA A 1 102 ? 12.786 -8.859 1.028 1.00 86.19 102 ALA A CA 1
ATOM 784 C C . ALA A 1 102 ? 12.802 -10.395 0.871 1.00 86.19 102 ALA A C 1
ATOM 786 O O . ALA A 1 102 ? 12.121 -10.963 0.023 1.00 86.19 102 ALA A O 1
ATOM 787 N N . ASN A 1 103 ? 13.562 -11.101 1.713 1.00 88.81 103 ASN A N 1
ATOM 788 C CA . ASN A 1 103 ? 13.679 -12.561 1.682 1.00 88.81 103 ASN A CA 1
ATOM 789 C C . ASN A 1 103 ? 12.678 -13.307 2.582 1.00 88.81 103 ASN A C 1
ATOM 791 O O . ASN A 1 103 ? 12.727 -14.535 2.644 1.00 88.81 103 ASN A O 1
ATOM 795 N N . ARG A 1 104 ? 11.822 -12.595 3.322 1.00 85.75 104 ARG A N 1
ATOM 796 C CA . ARG A 1 104 ? 10.888 -13.187 4.296 1.00 85.75 104 ARG A CA 1
ATOM 797 C C . ARG A 1 104 ? 9.441 -12.757 4.080 1.00 85.75 104 ARG A C 1
ATOM 799 O O . ARG A 1 104 ? 8.548 -13.542 4.387 1.00 85.75 104 ARG A O 1
ATOM 806 N N . GLY A 1 105 ? 9.210 -11.564 3.531 1.00 87.56 105 GLY A N 1
ATOM 807 C CA . GLY A 1 105 ? 7.870 -10.984 3.470 1.00 87.56 105 GLY A CA 1
ATOM 808 C C . GLY A 1 105 ? 7.321 -10.675 4.868 1.00 87.56 105 GLY A C 1
ATOM 809 O O . GLY A 1 105 ? 8.082 -10.612 5.837 1.00 87.56 105 GLY A O 1
ATOM 810 N N . LEU A 1 106 ? 6.006 -10.457 4.969 1.00 90.81 106 LEU A N 1
ATOM 811 C CA . LEU A 1 106 ? 5.361 -10.118 6.241 1.00 90.81 106 LEU A CA 1
ATOM 812 C C . LEU A 1 106 ? 5.506 -11.255 7.257 1.00 90.81 106 LEU A C 1
ATOM 814 O O . LEU A 1 106 ? 5.166 -12.413 6.994 1.00 90.81 106 LEU A O 1
ATOM 818 N N . SER A 1 107 ? 5.973 -10.900 8.446 1.00 92.12 107 SER A N 1
ATOM 819 C CA . SER A 1 107 ? 6.034 -11.794 9.596 1.00 92.12 107 SER A CA 1
ATOM 820 C C . SER A 1 107 ? 4.666 -11.907 10.293 1.00 92.12 107 SER A C 1
ATOM 822 O O . SER A 1 107 ? 3.777 -11.089 10.047 1.00 92.12 107 SER A O 1
ATOM 824 N N . PRO A 1 108 ? 4.467 -12.889 11.192 1.00 92.00 108 PRO A N 1
ATOM 825 C CA . PRO A 1 108 ? 3.280 -12.927 12.049 1.00 92.00 108 PRO A CA 1
ATOM 826 C C . PRO A 1 108 ? 3.068 -11.633 12.848 1.00 92.00 108 PRO A C 1
ATOM 828 O O . PRO A 1 108 ? 1.948 -11.150 12.924 1.00 92.00 108 PRO A O 1
ATOM 831 N N . GLU A 1 109 ? 4.143 -11.020 13.350 1.00 92.81 109 GLU A N 1
ATOM 832 C CA . GLU A 1 109 ? 4.070 -9.747 14.077 1.00 92.81 109 GLU A CA 1
ATOM 833 C C . GLU A 1 109 ? 3.572 -8.601 13.184 1.00 92.81 109 GLU A C 1
ATOM 835 O O . GLU A 1 109 ? 2.797 -7.753 13.627 1.00 92.81 109 GLU A O 1
ATOM 840 N N . ASP A 1 110 ? 3.959 -8.587 11.905 1.00 94.00 110 ASP A N 1
ATOM 841 C CA . ASP A 1 110 ? 3.430 -7.608 10.955 1.00 94.00 110 ASP A CA 1
ATOM 842 C C . ASP A 1 110 ? 1.929 -7.810 10.723 1.00 94.00 110 ASP A C 1
ATOM 844 O O . ASP A 1 110 ? 1.188 -6.834 10.626 1.00 94.00 110 ASP A O 1
ATOM 848 N N . LEU A 1 111 ? 1.459 -9.060 10.687 1.00 92.69 111 LEU A N 1
ATOM 849 C CA . LEU A 1 111 ? 0.029 -9.358 10.579 1.00 92.69 111 LEU A CA 1
ATOM 850 C C . LEU A 1 111 ? -0.736 -8.895 11.825 1.00 92.69 111 LEU A C 1
ATOM 852 O O . LEU A 1 111 ? -1.788 -8.279 11.677 1.00 92.69 111 LEU A O 1
ATOM 856 N N . ASP A 1 112 ? -0.182 -9.092 13.023 1.00 93.31 112 ASP A N 1
ATOM 857 C CA . ASP A 1 112 ? -0.773 -8.603 14.277 1.00 93.31 112 ASP A CA 1
ATOM 858 C C . ASP A 1 112 ? -0.797 -7.066 14.347 1.00 93.31 112 ASP A C 1
ATOM 860 O O . ASP A 1 112 ? -1.664 -6.461 14.983 1.00 93.31 112 ASP A O 1
ATOM 864 N N . ARG A 1 113 ? 0.173 -6.393 13.716 1.00 94.88 113 ARG A N 1
ATOM 865 C CA . ARG A 1 113 ? 0.169 -4.929 13.567 1.00 94.88 113 ARG A CA 1
ATOM 866 C C . ARG A 1 113 ? -0.922 -4.466 12.609 1.00 94.88 113 ARG A C 1
ATOM 868 O O . ARG A 1 113 ? -1.569 -3.465 12.904 1.00 94.88 113 ARG A O 1
ATOM 875 N N . ILE A 1 114 ? -1.125 -5.177 11.498 1.00 94.25 114 ILE A N 1
ATOM 876 C CA . ILE A 1 114 ? -2.204 -4.873 10.553 1.00 94.25 114 ILE A CA 1
ATOM 877 C C . ILE A 1 114 ? -3.558 -5.078 11.231 1.00 94.25 114 ILE A C 1
ATOM 879 O O . ILE A 1 114 ? -4.366 -4.163 11.197 1.00 94.25 114 ILE A O 1
ATOM 883 N N . ASP A 1 115 ? -3.795 -6.207 11.900 1.00 92.50 115 ASP A N 1
ATOM 884 C CA . ASP A 1 115 ? -5.093 -6.497 12.529 1.00 92.50 115 ASP A CA 1
ATOM 885 C C . ASP A 1 115 ? -5.475 -5.430 13.570 1.00 92.50 115 ASP A C 1
ATOM 887 O O . ASP A 1 115 ? -6.553 -4.847 13.494 1.00 92.50 115 ASP A O 1
ATOM 891 N N . ARG A 1 116 ? -4.534 -5.045 14.447 1.00 93.62 116 ARG A N 1
ATOM 892 C CA . ARG A 1 116 ? -4.741 -3.940 15.404 1.00 93.62 116 ARG A CA 1
ATOM 893 C C . ARG A 1 116 ? -5.004 -2.595 14.731 1.00 93.62 116 ARG A C 1
ATOM 895 O O . ARG A 1 116 ? -5.747 -1.775 15.263 1.00 93.62 116 ARG A O 1
ATOM 902 N N . PHE A 1 117 ? -4.360 -2.338 13.595 1.00 94.31 117 PHE A N 1
ATOM 903 C CA . PHE A 1 117 ? -4.609 -1.125 12.824 1.00 94.31 117 PHE A CA 1
ATOM 904 C C . PHE A 1 117 ? -6.028 -1.117 12.249 1.00 94.31 117 PHE A C 1
ATOM 906 O O . PHE A 1 117 ? -6.693 -0.086 12.332 1.00 94.31 117 PHE A O 1
ATOM 913 N N . LEU A 1 118 ? -6.512 -2.255 11.743 1.00 90.94 118 LEU A N 1
ATOM 914 C CA . LEU A 1 118 ? -7.889 -2.389 11.263 1.00 90.94 118 LEU A CA 1
ATOM 915 C C . LEU A 1 118 ? -8.897 -2.124 12.382 1.00 90.94 118 LEU A C 1
ATOM 917 O O . LEU A 1 118 ? -9.783 -1.296 12.203 1.00 90.94 118 LEU A O 1
ATOM 921 N N . ASP A 1 119 ? -8.697 -2.723 13.557 1.00 90.88 119 ASP A N 1
ATOM 922 C CA . ASP A 1 119 ? -9.571 -2.499 14.716 1.00 90.88 119 ASP A CA 1
ATOM 923 C C . ASP A 1 119 ? -9.626 -1.016 15.128 1.00 90.88 119 ASP A C 1
ATOM 925 O O . ASP A 1 119 ? -10.675 -0.508 15.517 1.00 90.88 119 ASP A O 1
ATOM 929 N N . SER A 1 120 ? -8.508 -0.291 15.000 1.00 89.00 120 SER A N 1
ATOM 930 C CA . SER A 1 120 ? -8.450 1.146 15.307 1.00 89.00 120 SER A CA 1
ATOM 931 C C . SER A 1 120 ? -9.165 2.041 14.289 1.00 89.00 120 SER A C 1
ATOM 933 O O . SER A 1 120 ? -9.428 3.200 14.596 1.00 89.00 120 SER A O 1
ATOM 935 N N . CYS A 1 121 ? -9.457 1.530 13.088 1.00 84.69 121 CYS A N 1
ATOM 936 C CA . CYS A 1 121 ? -10.148 2.274 12.030 1.00 84.69 121 CYS A CA 1
ATOM 937 C C . CYS A 1 121 ? -11.673 2.097 12.074 1.00 84.69 121 CYS A C 1
ATOM 939 O O . CYS A 1 121 ? -12.386 2.922 11.509 1.00 84.69 121 CYS A O 1
ATOM 941 N N . ASP A 1 122 ? -12.163 1.041 12.732 1.00 70.44 122 ASP A N 1
ATOM 942 C CA . ASP A 1 122 ? -13.594 0.738 12.884 1.00 70.44 122 ASP A CA 1
ATOM 943 C C . ASP A 1 122 ? -14.250 1.483 14.074 1.00 70.44 122 ASP A C 1
ATOM 945 O O . ASP A 1 122 ? -15.440 1.296 14.338 1.00 70.44 122 ASP A O 1
ATOM 949 N N . THR A 1 123 ? -13.486 2.308 14.805 1.00 54.00 123 THR A N 1
ATOM 950 C CA . THR A 1 123 ? -13.922 3.051 16.007 1.00 54.00 123 THR A CA 1
ATOM 951 C C . THR A 1 123 ? -14.126 4.533 15.708 1.00 54.00 123 THR A C 1
ATOM 953 O O . THR A 1 123 ? -15.127 5.098 16.205 1.00 54.00 123 THR A O 1
#

pLDDT: mean 88.61, std 6.5, range [54.0, 95.0]

Sequence (123 aa):
MVKLIGDWHRQGRVEVRWATTWCPYASQLEALWGLPRLERTLSAADVATRETATAAKVRVALAVVAEGRAMCWTDDDAIPTDPEILSRLQASIPCLLIAPPANRGLSPEDLDRIDRFLDSCDT

Secondary structure (DSSP, 8-state):
-HHHHHHHHHTTS---EE-STTGGGHHHHHHHHTPPPPEE---TTTTSSHHHHHHHHHHHHHHHHHTT--EEEE-SS-S---HHHHHHHHSSS-EEEE---TTT-S-HHHHHHHHHHHHHH--

Foldseek 3Di:
DQVVVQVCVVVVLDADEDLDLCLVVVVVVCVVSVHDDHHYQDDPVCNVDPVSSLVSSLVVLLVCVVVVHADEDEDQPNQDPDPVSVCSNPVRHHYHYHRDHPVPGDDPVNVVVVVVSSVVRVD